Protein AF-A0A0B7KHA4-F1 (afdb_monomer_lite)

Structure (mmCIF, N/CA/C/O backbone):
data_AF-A0A0B7KHA4-F1
#
_entry.id   AF-A0A0B7KHA4-F1
#
loop_
_atom_site.group_PDB
_atom_site.id
_atom_site.type_symbol
_atom_site.label_atom_id
_atom_site.label_alt_id
_atom_site.label_comp_id
_atom_site.label_asym_id
_atom_site.label_entity_id
_atom_site.label_seq_id
_atom_site.pdbx_PDB_ins_code
_atom_site.Cartn_x
_atom_site.Cartn_y
_atom_site.Cartn_z
_atom_site.occupancy
_atom_site.B_iso_or_equiv
_atom_site.auth_seq_id
_atom_site.auth_comp_id
_atom_site.auth_asym_id
_atom_site.auth_atom_id
_atom_site.pdbx_PDB_model_num
ATOM 1 N N . MET A 1 1 ? 7.113 -4.379 -3.435 1.00 89.00 1 MET A N 1
ATOM 2 C CA . MET A 1 1 ? 5.748 -4.078 -2.956 1.00 89.00 1 MET A CA 1
ATOM 3 C C . MET A 1 1 ? 5.455 -2.608 -3.175 1.00 89.00 1 MET A C 1
ATOM 5 O O . MET A 1 1 ? 6.346 -1.789 -2.989 1.00 89.00 1 MET A O 1
ATOM 9 N N . ILE A 1 2 ? 4.215 -2.272 -3.506 1.00 91.56 2 ILE A N 1
ATOM 10 C CA . ILE A 1 2 ? 3.692 -0.908 -3.529 1.00 91.56 2 ILE A CA 1
ATOM 11 C C . ILE A 1 2 ? 2.450 -0.864 -2.641 1.00 91.56 2 ILE A C 1
ATOM 13 O O . ILE A 1 2 ? 1.553 -1.692 -2.808 1.00 91.56 2 ILE A O 1
ATOM 17 N N . ALA A 1 3 ? 2.385 0.095 -1.718 1.00 90.75 3 ALA A N 1
ATOM 18 C CA . ALA A 1 3 ? 1.142 0.442 -1.039 1.00 90.75 3 ALA A CA 1
ATOM 19 C C . ALA A 1 3 ? 0.570 1.721 -1.655 1.00 90.75 3 ALA A C 1
ATOM 21 O O . ALA A 1 3 ? 1.287 2.707 -1.849 1.00 90.75 3 ALA A O 1
ATOM 22 N N . LEU A 1 4 ? -0.720 1.687 -1.970 1.00 90.94 4 LEU A N 1
ATOM 23 C CA . LEU A 1 4 ? -1.451 2.804 -2.551 1.00 90.94 4 LEU A CA 1
ATOM 24 C C . LEU A 1 4 ? -2.196 3.591 -1.466 1.00 90.94 4 LEU A C 1
ATOM 26 O O . LEU A 1 4 ? -2.510 3.062 -0.397 1.00 90.94 4 LEU A O 1
ATOM 30 N N . ARG A 1 5 ? -2.512 4.858 -1.753 1.00 87.31 5 ARG A N 1
ATOM 31 C CA . ARG A 1 5 ? -3.255 5.748 -0.840 1.00 87.31 5 ARG A CA 1
ATOM 32 C C . ARG A 1 5 ? -4.649 5.232 -0.473 1.00 87.31 5 ARG A C 1
ATOM 34 O O . ARG A 1 5 ? -5.128 5.496 0.623 1.00 87.31 5 ARG A O 1
ATOM 41 N N . ASP A 1 6 ? -5.280 4.453 -1.348 1.00 83.62 6 ASP A N 1
ATOM 42 C CA . ASP A 1 6 ? -6.589 3.827 -1.106 1.00 83.62 6 ASP A CA 1
ATOM 43 C C . ASP A 1 6 ? -6.535 2.596 -0.169 1.00 83.62 6 ASP A C 1
ATOM 45 O O . ASP A 1 6 ? -7.577 2.016 0.184 1.00 83.62 6 ASP A O 1
ATOM 49 N N . GLY A 1 7 ? -5.323 2.218 0.255 1.00 85.94 7 GLY A N 1
ATOM 50 C CA . GLY A 1 7 ? -5.026 1.089 1.128 1.00 85.94 7 GLY A CA 1
ATOM 51 C C . GLY A 1 7 ? -4.735 -0.223 0.396 1.00 85.94 7 GLY A C 1
ATOM 52 O O . GLY A 1 7 ? -4.494 -1.232 1.064 1.00 85.94 7 GLY A O 1
ATOM 53 N N . ARG A 1 8 ? -4.750 -0.248 -0.943 1.00 89.44 8 ARG A N 1
ATOM 54 C CA . ARG A 1 8 ? -4.420 -1.450 -1.723 1.00 89.44 8 ARG A CA 1
ATOM 55 C C . ARG A 1 8 ? -2.925 -1.739 -1.676 1.00 89.44 8 ARG A C 1
ATOM 57 O O . ARG A 1 8 ? -2.091 -0.836 -1.578 1.00 89.44 8 ARG A O 1
ATOM 64 N N . LYS A 1 9 ? -2.587 -3.024 -1.771 1.00 90.19 9 LYS A N 1
ATOM 65 C CA . LYS A 1 9 ? -1.209 -3.518 -1.762 1.00 90.19 9 LYS A CA 1
ATOM 66 C C . LYS A 1 9 ? -0.958 -4.315 -3.031 1.00 90.19 9 LYS A C 1
ATOM 68 O O . LYS A 1 9 ? -1.598 -5.342 -3.249 1.00 90.19 9 LYS A O 1
ATOM 73 N N . LEU A 1 10 ? -0.027 -3.829 -3.845 1.00 92.44 10 LEU A N 1
ATOM 74 C CA . LEU A 1 10 ? 0.395 -4.461 -5.088 1.00 92.44 10 LEU A CA 1
ATOM 75 C C . LEU A 1 10 ? 1.803 -5.040 -4.928 1.00 92.44 10 LEU A C 1
ATOM 77 O O . LEU A 1 10 ? 2.719 -4.393 -4.419 1.00 92.44 10 LEU A O 1
ATOM 81 N N . ILE A 1 11 ? 1.989 -6.267 -5.382 1.00 91.69 11 ILE A N 1
ATOM 82 C CA . ILE A 1 11 ? 3.268 -6.972 -5.439 1.00 91.69 11 ILE A CA 1
ATOM 83 C C . ILE A 1 11 ? 3.533 -7.254 -6.908 1.00 91.69 11 ILE A C 1
ATOM 85 O O . ILE A 1 11 ? 2.644 -7.715 -7.596 1.00 91.69 11 ILE A O 1
ATOM 89 N N . GLY A 1 12 ? 4.709 -6.953 -7.434 1.00 91.62 12 GLY A N 1
ATOM 90 C CA . GLY A 1 12 ? 4.980 -7.176 -8.849 1.00 91.62 12 GLY A CA 1
ATOM 91 C C . GLY A 1 12 ? 6.384 -6.748 -9.217 1.00 91.62 12 GLY A C 1
ATOM 92 O O . GLY A 1 12 ? 7.106 -6.172 -8.400 1.00 91.62 12 GLY A O 1
ATOM 93 N N . VAL A 1 13 ? 6.755 -7.016 -10.463 1.00 92.56 13 VAL A N 1
ATOM 94 C CA . VAL A 1 13 ? 8.066 -6.664 -11.003 1.00 92.56 13 VAL A CA 1
ATOM 95 C C . VAL A 1 13 ? 7.991 -5.261 -11.588 1.00 92.56 13 VAL A C 1
ATOM 97 O O . VAL A 1 13 ? 7.281 -5.031 -12.569 1.00 92.56 13 VAL A O 1
ATOM 100 N N . LEU A 1 14 ? 8.731 -4.320 -11.002 1.00 92.88 14 LEU A N 1
ATOM 101 C CA . LEU A 1 14 ? 8.871 -2.974 -11.551 1.00 92.88 14 LEU A CA 1
ATOM 102 C C . LEU A 1 14 ? 9.649 -3.038 -12.870 1.00 92.88 14 LEU A C 1
ATOM 104 O O . LEU A 1 14 ? 10.784 -3.507 -12.904 1.00 92.88 14 LEU A O 1
ATOM 108 N N . ARG A 1 15 ? 9.027 -2.591 -13.965 1.00 92.81 15 ARG A N 1
ATOM 109 C CA . ARG A 1 15 ? 9.623 -2.618 -15.314 1.00 92.81 15 ARG A CA 1
ATOM 110 C C . ARG A 1 15 ? 10.161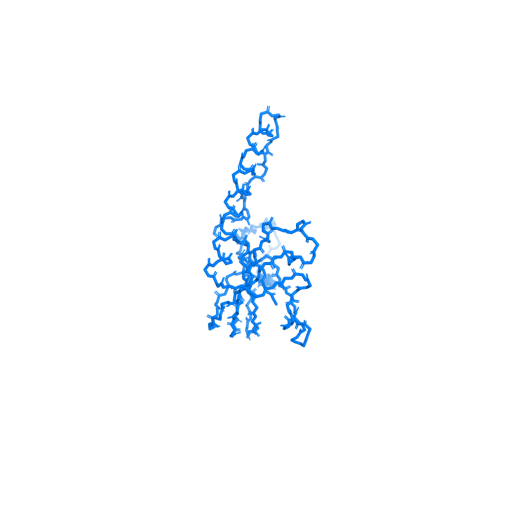 -1.265 -15.734 1.00 92.81 15 ARG A C 1
ATOM 112 O O . ARG A 1 15 ? 11.230 -1.189 -16.327 1.00 92.81 15 ARG A O 1
ATOM 119 N N . SER A 1 16 ? 9.413 -0.213 -15.442 1.00 90.00 16 SER A N 1
ATOM 120 C CA . SER A 1 16 ? 9.832 1.155 -15.695 1.00 90.00 16 SER A CA 1
ATOM 121 C C . SER A 1 16 ? 9.178 2.093 -14.697 1.00 90.00 16 SER A C 1
ATOM 123 O O . SER A 1 16 ? 8.127 1.805 -14.120 1.00 90.00 16 SER A O 1
ATOM 125 N N . TRP A 1 17 ? 9.831 3.224 -14.496 1.00 89.25 17 TRP A N 1
ATOM 126 C CA . TRP A 1 17 ? 9.301 4.352 -13.762 1.00 89.25 17 TRP A CA 1
ATOM 127 C C . TRP A 1 17 ? 9.688 5.628 -14.506 1.00 89.25 17 TRP A C 1
ATOM 129 O O . TRP A 1 17 ? 10.691 5.645 -15.220 1.00 89.25 17 TRP A O 1
ATOM 139 N N . ASP A 1 18 ? 8.877 6.670 -14.371 1.00 82.62 18 ASP A N 1
ATOM 140 C CA . ASP A 1 18 ? 9.138 7.977 -14.976 1.00 82.62 18 ASP A CA 1
ATOM 141 C C . ASP A 1 18 ? 9.323 9.041 -13.891 1.00 82.62 18 ASP A C 1
ATOM 143 O O . ASP A 1 18 ? 8.640 9.037 -12.867 1.00 82.62 18 ASP A O 1
ATOM 147 N N . GLN A 1 19 ? 10.244 9.965 -14.138 1.00 64.50 19 GLN A N 1
ATOM 148 C CA . GLN A 1 19 ? 10.609 11.083 -13.286 1.00 64.50 19 GLN A CA 1
ATOM 149 C C . GLN A 1 19 ? 9.816 12.375 -13.541 1.00 64.50 19 GLN A C 1
ATOM 151 O O . GLN A 1 19 ? 10.305 13.419 -13.108 1.00 64.50 19 GLN A O 1
ATOM 156 N N . PHE A 1 20 ? 8.676 12.365 -14.257 1.00 55.88 20 PHE A N 1
ATOM 157 C CA . PHE A 1 20 ? 7.850 13.567 -14.494 1.00 55.88 20 PHE A CA 1
ATOM 158 C C . PHE A 1 20 ? 7.876 14.527 -13.282 1.00 55.88 20 PHE A C 1
ATOM 160 O O . PHE A 1 20 ? 7.303 14.245 -12.227 1.00 55.88 20 PHE A O 1
ATOM 167 N N . GLY A 1 21 ? 8.641 15.625 -13.432 1.00 47.12 21 GLY A N 1
ATOM 168 C CA . GLY A 1 21 ? 9.030 16.521 -12.340 1.00 47.12 21 GLY A CA 1
ATOM 169 C C . GLY A 1 21 ? 10.515 16.914 -12.214 1.00 47.12 21 GLY A C 1
ATOM 170 O O . GLY A 1 21 ? 10.803 17.754 -11.359 1.00 47.12 2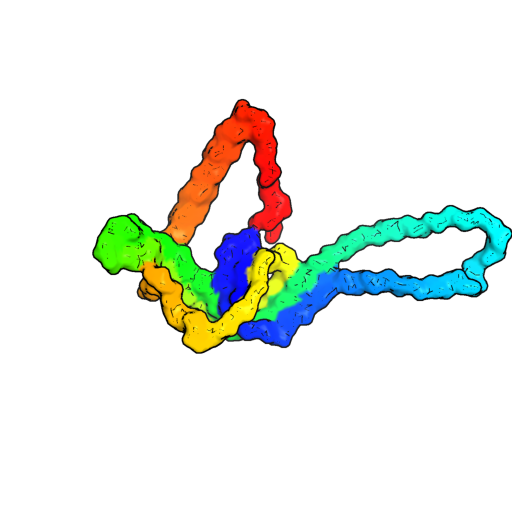1 GLY A O 1
ATOM 171 N N . VAL A 1 22 ? 11.462 16.407 -13.024 1.00 46.06 22 VAL A N 1
ATOM 172 C CA . VAL A 1 22 ? 12.808 17.028 -13.095 1.00 46.06 22 VAL A CA 1
ATOM 173 C C . VAL A 1 22 ? 12.697 18.375 -13.807 1.00 46.06 22 VAL A C 1
ATOM 175 O O . VAL A 1 22 ? 12.884 18.495 -15.015 1.00 46.06 22 VAL A O 1
ATOM 178 N N . TYR A 1 23 ? 12.356 19.408 -13.040 1.00 51.12 23 TYR A N 1
ATOM 179 C CA . TYR A 1 23 ? 12.676 20.772 -13.418 1.00 51.12 23 TYR A CA 1
ATOM 180 C C . TYR A 1 23 ? 14.154 20.973 -13.115 1.00 51.12 23 TYR A C 1
ATOM 182 O O . TYR A 1 23 ? 14.534 21.339 -12.005 1.00 51.12 23 TYR A O 1
ATOM 190 N N . GLU A 1 24 ? 14.997 20.714 -14.105 1.00 51.47 24 GLU A N 1
ATOM 191 C CA . GLU A 1 24 ? 16.252 21.438 -14.170 1.00 51.47 24 GLU A CA 1
ATOM 192 C C . GLU A 1 24 ? 15.860 22.836 -14.664 1.00 51.47 24 GLU A C 1
ATOM 194 O O . GLU A 1 24 ? 15.458 22.960 -15.828 1.00 51.47 24 GLU A O 1
ATOM 199 N N . PRO A 1 25 ? 15.884 23.900 -13.835 1.00 52.62 25 PRO A N 1
ATOM 200 C CA . PRO A 1 25 ? 15.834 25.235 -14.397 1.00 52.62 25 PRO A CA 1
ATOM 201 C C . PRO A 1 25 ? 17.000 25.301 -15.372 1.00 52.62 25 PRO A C 1
ATOM 203 O O . PRO A 1 25 ? 18.160 25.308 -14.950 1.00 52.62 25 PRO A O 1
ATOM 206 N N . ARG A 1 26 ? 16.720 25.316 -16.678 1.00 47.72 26 ARG A N 1
ATOM 207 C CA . ARG A 1 26 ? 17.749 25.624 -17.657 1.00 47.72 26 ARG A CA 1
ATOM 208 C C . ARG A 1 26 ? 18.214 27.028 -17.297 1.00 47.72 26 ARG A C 1
ATOM 210 O O . ARG A 1 26 ? 17.534 28.006 -17.592 1.00 47.72 26 ARG A O 1
ATOM 217 N N . ARG A 1 27 ? 19.361 27.129 -16.619 1.00 55.25 27 ARG A N 1
ATOM 218 C CA . ARG A 1 27 ? 20.110 28.376 -16.510 1.00 55.25 27 ARG A CA 1
ATOM 219 C C . ARG A 1 27 ? 20.594 28.692 -17.916 1.00 55.25 27 ARG A C 1
ATOM 221 O O . ARG A 1 27 ? 21.742 28.421 -18.261 1.00 55.25 27 ARG A O 1
ATOM 228 N N . GLU A 1 28 ? 19.715 29.230 -18.753 1.00 48.06 28 GLU A N 1
ATOM 229 C CA . GLU A 1 28 ? 20.177 29.986 -19.899 1.00 48.06 28 GLU A CA 1
ATOM 230 C C . GLU A 1 28 ? 20.975 31.142 -19.322 1.00 48.06 28 GLU A C 1
ATOM 232 O O . GLU A 1 28 ? 20.455 32.008 -18.617 1.00 48.06 28 GLU A O 1
ATOM 237 N N . LYS A 1 29 ? 22.290 31.099 -19.542 1.00 49.56 29 LYS A N 1
ATOM 238 C CA . LYS A 1 29 ? 23.130 32.264 -19.329 1.00 49.56 29 LYS A CA 1
ATOM 239 C C . LYS A 1 29 ? 22.591 33.336 -20.270 1.00 49.56 29 LYS A C 1
ATOM 241 O O . LYS A 1 29 ? 22.928 33.347 -21.450 1.00 49.56 29 LYS A O 1
ATOM 246 N N . LEU A 1 30 ? 21.770 34.237 -19.741 1.00 51.53 30 LEU A N 1
ATOM 247 C CA . LEU A 1 30 ? 21.427 35.510 -20.367 1.00 51.53 30 LEU A CA 1
ATOM 248 C C . LEU A 1 30 ? 22.680 36.399 -20.376 1.00 51.53 30 LEU A C 1
ATOM 250 O O . LEU A 1 30 ? 22.717 37.442 -19.735 1.00 51.53 30 LEU A O 1
ATOM 254 N N . SER A 1 31 ? 23.768 35.966 -21.018 1.00 48.31 31 SER A N 1
ATOM 255 C CA . SER A 1 31 ? 25.018 36.726 -20.991 1.00 48.31 31 SER A CA 1
ATOM 256 C C . SER A 1 31 ? 25.097 37.799 -22.069 1.00 48.31 31 SER A C 1
ATOM 258 O O . SER A 1 31 ? 26.018 38.603 -22.008 1.00 48.31 31 SER A O 1
ATOM 260 N N . ASN A 1 32 ? 24.176 37.858 -23.041 1.00 49.69 32 ASN A N 1
ATOM 261 C CA . ASN A 1 32 ? 24.418 38.681 -24.234 1.00 49.69 32 ASN A CA 1
ATOM 262 C C . ASN A 1 32 ? 23.364 39.747 -24.561 1.00 49.69 32 ASN A C 1
ATOM 264 O O . ASN A 1 32 ? 23.559 40.467 -25.533 1.00 49.69 32 ASN A O 1
ATOM 268 N N . TRP A 1 33 ? 22.302 39.924 -23.777 1.00 51.34 33 TRP A N 1
ATOM 269 C CA . TRP A 1 33 ? 21.338 41.005 -24.018 1.00 51.34 33 TRP A CA 1
ATOM 270 C C . TRP A 1 33 ? 20.847 41.577 -22.689 1.00 51.34 33 TRP A C 1
ATOM 272 O O . TRP A 1 33 ? 19.976 40.972 -22.087 1.00 51.34 33 TRP A O 1
ATOM 282 N N . ILE A 1 34 ? 21.448 42.686 -22.226 1.00 51.31 34 ILE A N 1
ATOM 283 C CA . ILE A 1 34 ? 20.823 43.856 -21.558 1.00 51.31 34 ILE A CA 1
ATOM 284 C C . ILE A 1 34 ? 21.941 44.896 -21.255 1.00 51.31 34 ILE A C 1
ATOM 286 O O . ILE A 1 34 ? 22.935 44.551 -20.608 1.00 51.31 34 ILE A O 1
ATOM 290 N N . PRO A 1 35 ? 21.820 46.174 -21.675 1.00 50.75 35 PRO A N 1
ATOM 291 C CA . PRO A 1 35 ? 22.705 47.249 -21.224 1.00 50.75 35 PRO A CA 1
ATOM 292 C C . PRO A 1 35 ? 22.409 47.615 -19.764 1.00 50.75 35 PRO A C 1
ATOM 294 O O . PRO A 1 35 ? 21.265 47.590 -19.320 1.00 50.75 35 PRO A O 1
ATOM 297 N N . ARG A 1 36 ? 23.449 47.988 -19.012 1.00 52.94 36 ARG A N 1
ATOM 298 C CA . ARG A 1 36 ? 23.374 48.321 -17.581 1.00 52.94 36 ARG A CA 1
ATOM 299 C C . ARG A 1 36 ? 22.367 49.448 -17.310 1.00 52.94 36 ARG A C 1
ATOM 301 O O . ARG A 1 36 ? 22.664 50.613 -17.550 1.00 52.94 36 ARG A O 1
ATOM 308 N N . GLY A 1 37 ? 21.214 49.096 -16.747 1.00 52.22 37 GLY A N 1
ATOM 309 C CA . GLY A 1 37 ? 20.235 50.044 -16.223 1.00 52.22 37 GLY A CA 1
ATOM 310 C C . GLY A 1 37 ? 18.980 49.335 -15.722 1.00 52.22 37 GLY A C 1
ATOM 311 O O . GLY A 1 37 ? 18.136 48.965 -16.521 1.00 52.22 37 GLY A O 1
ATOM 312 N N . HIS A 1 38 ? 18.880 49.147 -14.402 1.00 56.72 38 HIS A N 1
ATOM 313 C CA . HIS A 1 38 ? 17.668 48.752 -13.664 1.00 56.72 38 HIS A CA 1
ATOM 314 C C . HIS A 1 38 ? 16.856 47.576 -14.244 1.00 56.72 38 HIS A C 1
ATOM 316 O O . HIS A 1 38 ? 15.815 47.756 -14.869 1.00 56.72 38 HIS A O 1
ATOM 322 N N . ILE A 1 39 ? 17.284 46.351 -13.930 1.00 49.00 39 ILE A N 1
ATOM 323 C CA . ILE A 1 39 ? 16.499 45.135 -14.171 1.00 49.00 39 ILE A CA 1
ATOM 324 C C . ILE A 1 39 ? 15.729 44.810 -12.886 1.00 49.00 39 ILE A C 1
ATOM 326 O O . ILE A 1 39 ? 16.325 44.434 -11.880 1.00 49.00 39 ILE A O 1
ATOM 330 N N . ARG A 1 40 ? 14.399 44.939 -12.908 1.00 47.75 40 ARG A N 1
ATOM 331 C CA . ARG A 1 40 ? 13.542 44.128 -12.035 1.00 47.75 40 ARG A CA 1
ATOM 332 C C . ARG A 1 40 ? 13.370 42.793 -12.746 1.00 47.75 40 ARG A C 1
ATOM 334 O O . ARG A 1 40 ? 12.755 42.755 -13.807 1.00 47.75 40 ARG A O 1
ATOM 341 N N . GLU A 1 41 ? 13.957 41.730 -12.208 1.00 50.69 41 GLU A N 1
ATOM 342 C CA . GLU A 1 41 ? 13.734 40.375 -12.709 1.00 50.69 41 GLU A CA 1
ATOM 343 C C . GLU A 1 41 ? 12.243 40.042 -12.573 1.00 50.69 41 GLU A C 1
ATOM 345 O O . GLU A 1 41 ? 11.748 39.766 -11.481 1.00 50.69 41 GLU A O 1
ATOM 350 N N . VAL A 1 42 ? 11.495 40.099 -13.674 1.00 52.62 42 VAL A N 1
ATOM 351 C CA . VAL A 1 42 ? 10.141 39.545 -13.721 1.00 52.62 42 VAL A CA 1
ATOM 352 C C . VAL A 1 42 ? 10.290 38.056 -14.013 1.00 52.62 42 VAL A C 1
ATOM 354 O O . VAL A 1 42 ? 10.151 37.608 -15.146 1.00 52.62 42 VAL A O 1
ATOM 357 N N . PHE A 1 43 ? 10.619 37.281 -12.980 1.00 53.41 43 PHE A N 1
ATOM 358 C CA . PHE A 1 43 ? 10.361 35.847 -13.005 1.00 53.41 43 PHE A CA 1
ATOM 359 C C . PHE A 1 43 ? 8.847 35.668 -12.906 1.00 53.41 43 PHE A C 1
ATOM 361 O O . PHE A 1 43 ? 8.265 35.869 -11.843 1.00 53.41 43 PHE A O 1
ATOM 368 N N . SER A 1 44 ? 8.182 35.307 -14.003 1.00 49.72 44 SER A N 1
ATOM 369 C CA . SER A 1 44 ? 6.850 34.714 -13.893 1.00 49.72 44 SER A CA 1
ATOM 370 C C . SER A 1 44 ? 7.008 33.371 -13.168 1.00 49.72 44 SER A C 1
ATOM 372 O O . SER A 1 44 ? 7.711 32.505 -13.696 1.00 49.72 44 SER A O 1
ATOM 374 N N . PRO A 1 45 ? 6.417 33.160 -11.975 1.00 52.62 45 PRO A N 1
ATOM 375 C CA . PRO A 1 45 ? 6.444 31.846 -11.355 1.00 52.62 45 PRO A CA 1
ATOM 376 C C . PRO A 1 45 ? 5.579 30.920 -12.211 1.00 52.62 45 PRO A C 1
ATOM 378 O O . PRO A 1 45 ? 4.353 31.008 -12.207 1.00 52.62 45 PRO A O 1
ATOM 381 N N . MET A 1 46 ? 6.221 30.061 -13.002 1.00 53.41 46 MET A N 1
ATOM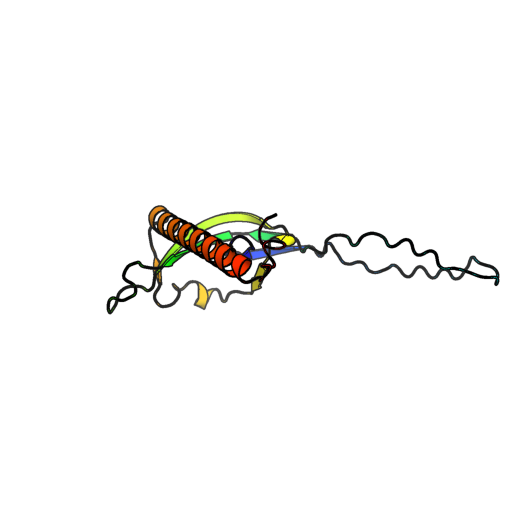 382 C CA . MET A 1 46 ? 5.527 28.962 -13.663 1.00 53.41 46 MET A CA 1
ATOM 383 C C . MET A 1 46 ? 4.930 28.072 -12.560 1.00 53.41 46 MET A C 1
ATOM 385 O O . MET A 1 46 ? 5.651 27.755 -11.606 1.00 53.41 46 MET A O 1
ATOM 389 N N . PRO A 1 47 ? 3.637 27.700 -12.626 1.00 59.22 47 PRO A N 1
ATOM 390 C CA . PRO A 1 47 ? 3.044 26.846 -11.606 1.00 59.22 47 PRO A CA 1
ATOM 391 C C . PRO A 1 47 ? 3.831 25.529 -11.536 1.00 59.22 47 PRO A C 1
ATOM 393 O O . PRO A 1 47 ? 4.202 24.995 -12.587 1.00 59.22 47 PRO A O 1
ATOM 396 N N . PRO A 1 48 ? 4.121 25.006 -10.331 1.00 58.41 48 PRO A N 1
ATOM 397 C CA . PRO A 1 48 ? 4.836 23.748 -10.202 1.00 58.41 48 PRO A CA 1
ATOM 398 C C . PRO A 1 48 ? 4.026 22.655 -10.898 1.00 58.41 48 PRO A C 1
ATOM 400 O O . PRO A 1 48 ? 2.878 22.395 -10.536 1.00 58.41 48 PRO A O 1
ATOM 403 N N . LEU A 1 49 ? 4.615 22.022 -11.911 1.00 56.25 49 LEU A N 1
ATOM 404 C CA . LEU A 1 49 ? 4.038 20.810 -12.477 1.00 56.25 49 LEU A CA 1
ATOM 405 C C . LEU A 1 49 ? 4.042 19.716 -11.393 1.00 56.25 49 LEU A C 1
ATOM 407 O O . LEU A 1 49 ? 4.990 19.653 -10.599 1.00 56.25 49 LEU A O 1
ATOM 411 N N . PRO A 1 50 ? 3.000 18.868 -11.326 1.00 56.28 50 PRO A N 1
ATOM 412 C CA . PRO A 1 50 ? 2.921 17.810 -10.329 1.00 56.28 50 PRO A CA 1
ATOM 413 C C . PRO A 1 50 ? 4.128 16.875 -10.460 1.00 56.28 50 PRO A C 1
ATOM 415 O O . PRO A 1 50 ? 4.378 16.291 -11.512 1.00 56.28 50 PRO A O 1
ATOM 418 N N . ARG A 1 51 ? 4.893 16.760 -9.370 1.00 57.91 51 ARG A N 1
ATOM 419 C CA . ARG A 1 51 ? 6.026 15.838 -9.229 1.00 57.91 51 ARG A CA 1
ATOM 420 C C . ARG A 1 51 ? 5.490 14.468 -8.845 1.00 57.91 51 ARG A C 1
ATOM 422 O O . ARG A 1 51 ? 5.503 14.113 -7.670 1.00 57.91 51 ARG A O 1
ATOM 429 N N . THR A 1 52 ? 4.942 13.733 -9.803 1.00 64.56 52 THR A N 1
ATOM 430 C CA . THR A 1 52 ? 4.350 12.421 -9.523 1.00 64.56 52 THR A CA 1
ATOM 431 C C . THR A 1 52 ? 5.005 11.362 -10.396 1.00 64.56 52 THR A C 1
ATOM 433 O O . THR A 1 52 ? 4.801 11.330 -11.607 1.00 64.56 52 THR A O 1
ATOM 436 N N . THR A 1 53 ? 5.784 10.488 -9.764 1.00 76.50 53 THR A N 1
ATOM 437 C CA . THR A 1 53 ? 6.486 9.367 -10.398 1.00 76.50 53 THR A CA 1
ATOM 438 C C . THR A 1 53 ? 5.516 8.291 -10.875 1.00 76.50 53 THR A C 1
ATOM 440 O O . THR A 1 53 ? 4.929 7.592 -10.058 1.00 76.50 53 THR A O 1
ATOM 443 N N . ASN A 1 54 ? 5.360 8.099 -12.182 1.00 88.00 54 ASN A N 1
ATOM 444 C CA . ASN A 1 54 ? 4.522 7.012 -12.702 1.00 88.00 54 ASN A CA 1
ATOM 445 C C . ASN A 1 54 ? 5.297 5.691 -12.726 1.00 88.00 54 ASN A C 1
ATOM 447 O O . ASN A 1 54 ? 6.500 5.693 -12.981 1.00 88.00 54 ASN A O 1
ATOM 451 N N . LEU A 1 55 ? 4.614 4.569 -12.483 1.00 91.50 55 LEU A N 1
ATOM 452 C CA . LEU A 1 55 ? 5.222 3.241 -12.362 1.00 91.50 55 LEU A CA 1
ATOM 453 C C . LEU A 1 55 ? 4.538 2.235 -13.289 1.00 91.50 55 LEU A C 1
ATOM 455 O O . LEU A 1 55 ? 3.312 2.190 -13.366 1.00 91.50 55 LEU A O 1
ATOM 459 N N . VAL A 1 56 ? 5.327 1.381 -13.937 1.00 93.12 56 VAL A N 1
ATOM 460 C CA . VAL A 1 56 ? 4.840 0.219 -14.688 1.00 93.12 56 VAL A CA 1
ATOM 461 C C . VAL A 1 56 ? 5.243 -1.052 -13.954 1.00 93.12 56 VAL A C 1
ATOM 463 O O . VAL A 1 56 ? 6.430 -1.360 -13.822 1.00 93.12 56 VAL A O 1
ATOM 466 N N . LEU A 1 57 ? 4.244 -1.808 -13.506 1.00 93.94 57 LEU A N 1
ATOM 467 C CA . LEU A 1 57 ? 4.407 -3.118 -12.886 1.00 93.94 57 LEU A CA 1
ATOM 468 C C . LEU A 1 57 ? 3.978 -4.228 -13.846 1.00 93.94 57 LEU A C 1
ATOM 470 O O . LEU A 1 57 ? 2.980 -4.103 -14.554 1.00 93.94 57 LEU A O 1
ATOM 474 N N . GLN A 1 58 ? 4.706 -5.339 -13.831 1.00 94.56 58 GLN A N 1
ATOM 475 C CA . GLN A 1 58 ? 4.354 -6.574 -14.528 1.00 94.56 58 GLN A CA 1
ATOM 476 C C . GLN A 1 58 ? 4.171 -7.718 -13.528 1.00 94.56 58 GLN A C 1
ATOM 478 O O . GLN A 1 58 ? 4.783 -7.710 -12.459 1.00 94.56 58 GLN A O 1
ATOM 483 N N . SER A 1 59 ? 3.355 -8.711 -13.902 1.00 92.50 59 SER A N 1
ATOM 484 C CA . SER A 1 59 ? 3.046 -9.885 -13.074 1.00 92.50 59 SER A CA 1
ATOM 485 C C . SER A 1 59 ? 2.556 -9.456 -11.695 1.00 92.50 59 SER A C 1
ATOM 487 O O . SER A 1 59 ? 3.066 -9.891 -10.666 1.00 92.50 59 SER A O 1
ATOM 489 N N . THR A 1 60 ? 1.629 -8.500 -11.695 1.00 93.12 60 THR A N 1
ATOM 490 C CA . THR A 1 60 ? 1.206 -7.837 -10.466 1.00 93.12 60 THR A CA 1
ATOM 491 C C . THR A 1 60 ? 0.219 -8.722 -9.719 1.00 93.12 60 THR A C 1
ATOM 493 O O . THR A 1 60 ? -0.687 -9.285 -10.312 1.00 93.12 60 THR A O 1
ATOM 496 N N . ILE A 1 61 ? 0.339 -8.817 -8.409 1.00 91.88 61 ILE A N 1
ATOM 497 C CA . ILE A 1 61 ? -0.569 -9.512 -7.512 1.00 91.88 61 ILE A CA 1
ATOM 498 C C . ILE A 1 61 ? -1.115 -8.474 -6.544 1.00 91.88 61 ILE A C 1
ATOM 500 O O . ILE A 1 61 ? -0.362 -7.711 -5.939 1.00 91.88 61 ILE A O 1
ATOM 504 N N . GLU A 1 62 ? -2.432 -8.433 -6.400 1.00 92.31 62 GLU A N 1
ATOM 505 C CA . GLU A 1 62 ? -3.082 -7.668 -5.346 1.00 92.31 62 GLU A CA 1
ATOM 506 C C . GLU A 1 62 ? -3.363 -8.594 -4.168 1.00 92.31 62 GLU A C 1
ATOM 508 O O . GLU A 1 62 ? -4.061 -9.598 -4.321 1.00 92.31 62 GLU A O 1
ATOM 513 N N . ARG A 1 63 ? -2.818 -8.253 -2.999 1.00 90.06 63 ARG A N 1
ATOM 514 C CA . ARG A 1 63 ? -2.969 -9.047 -1.777 1.00 90.06 63 ARG A CA 1
ATOM 515 C C . ARG A 1 63 ? -3.955 -8.378 -0.826 1.00 90.06 63 ARG A C 1
ATOM 517 O O . ARG A 1 63 ? -3.713 -7.272 -0.334 1.00 90.06 63 ARG A O 1
ATOM 524 N N . PHE A 1 64 ? -5.049 -9.072 -0.533 1.00 90.75 64 PHE A N 1
ATOM 525 C CA . PHE A 1 64 ? -6.057 -8.675 0.444 1.00 90.75 64 PHE A CA 1
ATOM 526 C C . PHE A 1 64 ? -5.720 -9.255 1.812 1.00 90.75 64 PHE A C 1
ATOM 528 O O . PHE A 1 64 ? -5.290 -10.400 1.918 1.00 90.75 64 PHE A O 1
ATOM 535 N N . PHE A 1 65 ? -5.959 -8.471 2.859 1.00 89.50 65 PHE A N 1
ATOM 536 C CA . PHE A 1 65 ? -5.794 -8.894 4.245 1.00 89.50 65 PHE A CA 1
ATOM 537 C C . PHE A 1 65 ? -7.085 -8.645 5.006 1.00 89.50 65 PHE A C 1
ATOM 539 O O . PHE A 1 65 ? -7.623 -7.537 4.974 1.00 89.50 65 PHE A O 1
ATOM 546 N N . ALA A 1 66 ? -7.535 -9.649 5.744 1.00 90.31 66 ALA A N 1
ATOM 547 C CA . ALA A 1 66 ? -8.673 -9.544 6.634 1.00 90.31 66 ALA A CA 1
ATOM 548 C C . ALA A 1 66 ? -8.303 -10.043 8.032 1.00 90.31 66 ALA A C 1
ATOM 550 O O . ALA A 1 66 ? -7.532 -10.985 8.194 1.00 90.31 66 ALA A O 1
ATOM 551 N N . SER A 1 67 ? -8.832 -9.380 9.057 1.00 87.19 67 SER A N 1
ATOM 552 C CA . SER A 1 67 ? -8.611 -9.774 10.451 1.00 87.19 67 SER A CA 1
ATOM 553 C C . SER A 1 67 ? -9.530 -10.932 10.791 1.00 87.19 67 SER A C 1
ATOM 555 O O . SER A 1 67 ? -10.716 -10.838 10.498 1.00 87.19 67 SER A O 1
ATOM 557 N N . SER A 1 68 ? -9.021 -11.973 11.444 1.00 84.06 68 SER A N 1
ATOM 558 C CA . SER A 1 68 ? -9.871 -13.070 11.906 1.00 84.06 68 SER A CA 1
ATOM 559 C C . SER A 1 68 ? -10.810 -12.556 13.008 1.00 84.06 68 SER A C 1
ATOM 561 O O . SER A 1 68 ? -10.339 -11.819 13.885 1.00 84.06 68 SER A O 1
ATOM 563 N N . PRO A 1 69 ? -12.111 -12.906 12.988 1.00 78.12 69 PRO A N 1
ATOM 564 C CA . PRO A 1 69 ? -13.035 -12.560 14.069 1.00 78.12 69 PRO A CA 1
ATOM 565 C C . PRO A 1 69 ? -12.643 -13.236 15.394 1.00 78.12 69 PRO A C 1
ATOM 567 O O . PRO A 1 69 ? -12.831 -12.647 16.454 1.00 78.12 69 PRO A O 1
ATOM 570 N N . ASP A 1 70 ? -11.990 -14.401 15.324 1.00 74.06 70 ASP A N 1
ATOM 571 C CA . ASP A 1 70 ? -11.624 -15.233 16.476 1.00 74.06 70 ASP A CA 1
ATOM 572 C C . ASP A 1 70 ? -10.144 -15.099 16.870 1.00 74.06 70 ASP A C 1
ATOM 574 O O . ASP A 1 70 ? -9.560 -16.001 17.467 1.00 74.06 70 ASP A O 1
ATOM 578 N N . SER A 1 71 ? -9.509 -13.961 16.562 1.00 66.00 71 SER A N 1
ATOM 579 C CA . SER A 1 71 ? -8.076 -13.721 16.842 1.00 66.00 71 SER A CA 1
ATOM 580 C C . SER A 1 71 ? -7.667 -13.829 18.327 1.00 66.00 71 SER A C 1
ATOM 582 O O . SER A 1 71 ? -6.481 -13.765 18.646 1.00 66.00 71 SER A O 1
ATOM 584 N N . SER A 1 72 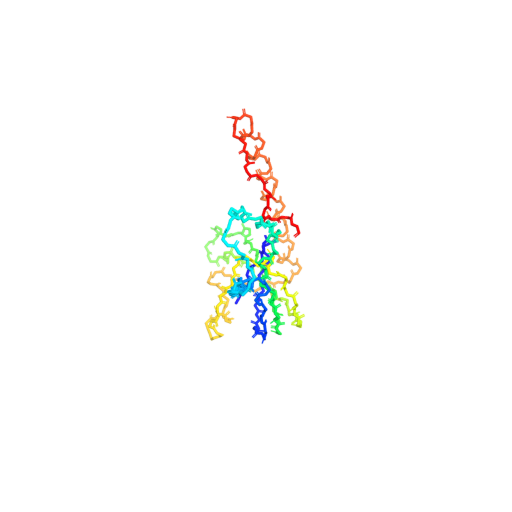? -8.637 -13.958 19.237 1.00 67.06 72 SER A N 1
ATOM 585 C CA . SER A 1 72 ? -8.458 -14.156 20.678 1.00 67.06 72 SER A CA 1
ATOM 586 C C . SER A 1 72 ? -8.390 -15.630 21.101 1.00 67.06 72 SER A C 1
ATOM 588 O O . SER A 1 72 ? -8.063 -15.902 22.257 1.00 67.06 72 SER A O 1
ATOM 590 N N . ALA A 1 73 ? -8.690 -16.580 20.209 1.00 71.44 73 ALA A N 1
ATOM 591 C CA . ALA A 1 73 ? -8.631 -18.006 20.510 1.00 71.44 73 ALA A CA 1
ATOM 592 C C . ALA A 1 73 ? -7.185 -18.549 20.410 1.00 71.44 73 ALA A C 1
ATOM 594 O O . ALA A 1 73 ? -6.464 -18.212 19.466 1.00 71.44 73 ALA A O 1
ATOM 595 N N . PRO A 1 74 ? -6.733 -19.411 21.345 1.00 73.50 74 PRO A N 1
ATOM 596 C CA . PRO A 1 74 ? -5.409 -20.023 21.271 1.00 73.50 74 PRO A CA 1
ATOM 597 C C . PRO A 1 74 ? -5.275 -20.875 20.001 1.00 73.50 74 PRO A C 1
ATOM 599 O O . PRO A 1 74 ? -6.036 -21.819 19.807 1.00 73.50 74 PRO A O 1
ATOM 602 N N . GLY A 1 75 ? -4.304 -20.550 19.145 1.00 74.12 75 GLY A N 1
ATOM 603 C CA . GLY A 1 75 ? -4.030 -21.291 17.907 1.00 74.12 75 GLY A CA 1
ATOM 604 C C . GLY A 1 75 ? -4.856 -20.868 16.687 1.00 74.12 75 GLY A C 1
ATOM 605 O O . GLY A 1 75 ? -4.619 -21.399 15.606 1.00 74.12 75 GLY A O 1
ATOM 606 N N . ALA A 1 76 ? -5.777 -19.908 16.819 1.00 74.44 76 ALA A N 1
ATOM 607 C CA . ALA A 1 76 ? -6.469 -19.342 15.665 1.00 74.44 76 ALA A CA 1
ATOM 608 C C . ALA A 1 76 ? -5.542 -18.399 14.874 1.00 74.44 76 ALA A C 1
ATOM 610 O O . ALA A 1 76 ? -4.734 -17.678 15.477 1.00 74.44 76 ALA A O 1
ATOM 611 N N . PRO A 1 77 ? -5.656 -18.351 13.533 1.00 80.62 77 PRO A N 1
ATOM 612 C CA . PRO A 1 77 ? -4.915 -17.383 12.745 1.00 80.62 77 PRO A CA 1
ATOM 613 C C . PRO A 1 77 ? -5.341 -15.965 13.143 1.00 80.62 77 PRO A C 1
ATOM 615 O O . PRO A 1 77 ? -6.518 -15.665 13.354 1.00 80.62 77 PRO A O 1
ATOM 618 N N . ARG A 1 78 ? -4.369 -15.055 13.205 1.00 84.81 78 ARG A N 1
ATOM 619 C CA . ARG A 1 78 ? -4.582 -13.614 13.382 1.00 84.81 78 ARG A CA 1
ATOM 620 C C . ARG A 1 78 ? -5.476 -13.050 12.275 1.00 84.81 78 ARG A C 1
ATOM 622 O O . ARG A 1 78 ? -6.238 -12.109 12.509 1.00 84.81 78 ARG A O 1
ATOM 629 N N . GLY A 1 79 ? -5.389 -13.604 11.071 1.00 89.00 79 GLY A N 1
ATOM 630 C CA . GLY A 1 79 ? -6.182 -13.166 9.936 1.00 89.00 79 GLY A CA 1
ATOM 631 C C . GLY A 1 79 ? -6.074 -14.070 8.728 1.00 89.00 79 GLY A C 1
ATOM 632 O O . GLY A 1 79 ? -5.345 -15.056 8.726 1.00 89.00 79 GLY A O 1
ATOM 633 N N . TYR A 1 80 ? -6.795 -13.686 7.686 1.00 90.56 80 TYR A N 1
ATOM 634 C CA . TYR A 1 80 ? -6.775 -14.360 6.402 1.00 90.56 80 TYR A CA 1
ATOM 635 C C . TYR A 1 80 ? -6.170 -13.446 5.343 1.00 90.56 80 TYR A C 1
ATOM 637 O O . TYR A 1 80 ? -6.340 -12.222 5.400 1.00 90.56 80 TYR A O 1
ATOM 645 N N . TYR A 1 81 ? -5.479 -14.029 4.372 1.00 90.69 81 TYR A N 1
ATOM 646 C CA . TYR A 1 81 ? -5.018 -13.317 3.186 1.00 90.69 81 TYR A CA 1
ATOM 647 C C . TYR A 1 81 ? -5.488 -14.012 1.910 1.00 90.69 81 TYR A C 1
ATOM 649 O O . TYR A 1 81 ? -5.688 -15.226 1.884 1.00 90.69 81 TYR A O 1
ATOM 657 N N . ALA A 1 82 ? -5.685 -13.229 0.854 1.00 92.00 82 ALA A N 1
ATOM 658 C CA . ALA A 1 82 ? -6.036 -13.736 -0.466 1.00 92.00 82 ALA A CA 1
ATOM 659 C C . ALA A 1 82 ? -5.300 -12.943 -1.545 1.00 92.00 82 ALA A C 1
ATOM 661 O O . ALA A 1 82 ? -5.236 -11.715 -1.482 1.00 92.00 82 ALA A O 1
ATOM 662 N N . ASP A 1 83 ? -4.788 -13.655 -2.544 1.00 91.69 83 ASP A N 1
ATOM 663 C CA . ASP A 1 83 ? -4.005 -13.091 -3.640 1.00 91.69 83 ASP A CA 1
ATOM 664 C C . ASP A 1 83 ? -4.812 -13.117 -4.939 1.00 91.69 83 ASP A C 1
ATOM 666 O O . ASP A 1 83 ? -5.376 -14.146 -5.314 1.00 91.69 83 ASP A O 1
ATOM 670 N N . VAL A 1 84 ? -4.844 -11.984 -5.641 1.00 92.88 84 VAL A N 1
ATOM 671 C CA . VAL A 1 84 ? -5.433 -11.854 -6.978 1.00 92.88 84 VAL A CA 1
ATOM 672 C C . VAL A 1 84 ? -4.338 -11.526 -7.967 1.00 92.88 84 VAL A C 1
ATOM 674 O O . VAL A 1 84 ? -3.756 -10.438 -7.932 1.00 92.88 84 VAL A O 1
ATOM 677 N N . THR A 1 85 ? -4.083 -12.453 -8.881 1.00 92.75 85 THR A N 1
ATOM 678 C CA . THR A 1 85 ? -3.165 -12.217 -9.985 1.00 92.75 85 THR A CA 1
ATOM 679 C C . THR A 1 85 ? -3.774 -11.231 -10.970 1.00 92.75 85 THR A C 1
ATOM 681 O O . THR A 1 85 ? -4.937 -11.299 -11.362 1.00 92.75 85 THR A O 1
ATOM 684 N N . HIS A 1 86 ? -2.941 -10.300 -11.380 1.00 89.44 86 HIS A N 1
ATOM 685 C CA . HIS A 1 86 ? -3.197 -9.326 -12.411 1.00 89.44 86 HIS A CA 1
ATOM 686 C C . HIS A 1 86 ? -2.022 -9.341 -13.395 1.00 89.44 86 HIS A C 1
ATOM 688 O O . HIS A 1 86 ? -0.951 -9.892 -13.140 1.00 89.44 86 HIS A O 1
ATOM 694 N N . GLY A 1 87 ? -2.220 -8.729 -14.557 1.00 92.12 87 GLY A N 1
ATOM 695 C CA . GLY A 1 87 ? -1.174 -8.617 -15.565 1.00 92.12 87 GLY A CA 1
ATOM 696 C C . GLY A 1 87 ? -0.280 -7.403 -15.326 1.00 92.12 87 GLY A C 1
ATOM 697 O O . GLY A 1 87 ? 0.502 -7.327 -14.373 1.00 92.12 87 GLY A O 1
ATOM 698 N N . ILE A 1 88 ? -0.396 -6.457 -16.250 1.00 93.75 88 ILE A N 1
ATOM 699 C CA . ILE A 1 88 ? 0.388 -5.228 -16.286 1.00 93.75 88 ILE A CA 1
ATOM 700 C C . ILE A 1 88 ? -0.431 -4.107 -15.647 1.00 93.75 88 ILE A C 1
ATOM 702 O O . ILE A 1 88 ? -1.596 -3.922 -15.992 1.00 93.75 88 ILE A O 1
ATOM 706 N N . PHE A 1 89 ? 0.189 -3.347 -14.748 1.00 92.69 89 PHE A N 1
ATOM 707 C CA . PHE A 1 89 ? -0.391 -2.144 -14.159 1.00 92.69 89 PHE A CA 1
ATOM 708 C C . PHE A 1 89 ? 0.434 -0.917 -14.521 1.00 92.69 89 PHE A C 1
ATOM 710 O O . PHE A 1 89 ? 1.653 -0.913 -14.366 1.00 92.69 89 PHE A O 1
ATOM 717 N N . LEU A 1 90 ? -0.258 0.146 -14.925 1.00 91.81 90 LEU A N 1
ATOM 718 C CA . LEU A 1 90 ? 0.277 1.501 -14.937 1.00 91.81 90 LEU A CA 1
ATOM 719 C C . LEU A 1 90 ? -0.277 2.231 -13.710 1.00 91.81 90 LEU A C 1
ATOM 721 O O . LEU A 1 90 ? -1.479 2.477 -13.622 1.00 91.81 90 LEU A O 1
ATOM 725 N N . VAL A 1 91 ? 0.591 2.544 -12.754 1.00 90.50 91 VAL A N 1
ATOM 726 C CA . VAL A 1 91 ? 0.235 3.235 -11.512 1.00 90.50 91 VAL A CA 1
ATOM 727 C C . VAL A 1 91 ? 0.657 4.694 -11.621 1.00 90.50 91 VAL A C 1
ATOM 729 O O . VAL A 1 91 ? 1.815 4.998 -11.914 1.00 90.50 91 VAL A O 1
ATOM 732 N N . ARG A 1 92 ? -0.286 5.603 -11.370 1.00 88.94 92 ARG A N 1
ATOM 733 C CA . ARG A 1 92 ? -0.014 7.040 -11.333 1.00 88.94 92 ARG A CA 1
ATOM 734 C C . ARG A 1 92 ? 0.675 7.423 -10.026 1.00 88.94 92 ARG A C 1
ATOM 736 O O . ARG A 1 92 ? 0.260 6.969 -8.961 1.00 88.94 92 ARG A O 1
ATOM 743 N N . GLY A 1 93 ? 1.695 8.275 -10.102 1.00 85.44 93 GLY A N 1
ATOM 744 C CA . GLY A 1 93 ? 2.561 8.564 -8.955 1.00 85.44 93 GLY A CA 1
ATOM 745 C C . GLY A 1 93 ? 1.889 9.202 -7.753 1.00 85.44 93 GLY A C 1
ATOM 746 O O . GLY A 1 93 ? 2.285 8.932 -6.626 1.00 85.44 93 GLY A O 1
ATOM 747 N N . GLU A 1 94 ? 0.842 9.996 -7.970 1.00 85.06 94 GLU A N 1
ATOM 748 C CA . GLU A 1 94 ? 0.075 10.607 -6.879 1.00 85.06 94 GLU A CA 1
ATOM 749 C C . GLU A 1 94 ? -0.587 9.567 -5.969 1.00 85.06 94 GLU A C 1
ATOM 751 O O . GLU A 1 94 ? -0.740 9.823 -4.781 1.00 85.06 94 GLU A O 1
ATOM 756 N N . ASN A 1 95 ? -0.889 8.372 -6.486 1.00 87.50 95 ASN A N 1
ATOM 757 C CA . ASN A 1 95 ? -1.570 7.312 -5.741 1.00 87.50 95 ASN A CA 1
ATOM 758 C C . ASN A 1 95 ? -0.613 6.402 -4.969 1.00 87.50 95 ASN A C 1
ATOM 760 O O . ASN A 1 95 ? -1.067 5.565 -4.187 1.00 87.50 95 ASN A O 1
ATOM 764 N N . VAL A 1 96 ? 0.697 6.543 -5.181 1.00 88.31 96 VAL A N 1
ATOM 765 C CA . VAL A 1 96 ? 1.717 5.749 -4.496 1.00 88.31 96 VAL A CA 1
ATOM 766 C C . VAL A 1 96 ? 1.965 6.353 -3.118 1.00 88.31 96 VAL A C 1
ATOM 768 O O . VAL A 1 96 ? 2.376 7.504 -3.004 1.00 88.31 96 VAL A O 1
ATOM 771 N N . LEU A 1 97 ? 1.722 5.569 -2.066 1.00 87.31 97 LEU A N 1
ATOM 772 C CA . LEU A 1 97 ? 2.031 5.970 -0.693 1.00 87.31 97 LEU A CA 1
ATOM 773 C C . LEU A 1 97 ? 3.473 5.603 -0.333 1.00 87.31 97 LEU A C 1
ATOM 775 O O . LEU A 1 97 ? 4.229 6.430 0.165 1.00 87.31 97 LEU A O 1
ATOM 779 N N . LEU A 1 98 ? 3.847 4.348 -0.583 1.00 88.44 98 LEU A N 1
ATOM 780 C CA . LEU A 1 98 ? 5.197 3.838 -0.365 1.00 88.44 98 LEU A CA 1
ATOM 781 C C . LEU A 1 98 ? 5.488 2.685 -1.322 1.00 88.44 98 LEU A C 1
ATOM 783 O O . LEU A 1 98 ? 4.585 1.954 -1.737 1.00 88.44 98 LEU A O 1
ATOM 787 N N . LEU A 1 99 ? 6.766 2.501 -1.629 1.00 89.69 99 LEU A N 1
ATOM 788 C CA . LEU A 1 99 ? 7.273 1.372 -2.397 1.00 89.69 99 LEU A CA 1
ATOM 789 C C . LEU A 1 99 ? 8.528 0.818 -1.721 1.00 89.69 99 LEU A C 1
ATOM 791 O O . LEU A 1 99 ? 9.284 1.565 -1.106 1.00 89.69 99 LEU A O 1
ATOM 795 N N . GLY A 1 100 ? 8.736 -0.487 -1.834 1.00 89.81 100 GLY A N 1
ATOM 796 C CA . GLY A 1 100 ? 9.910 -1.171 -1.299 1.00 89.81 100 GLY A CA 1
ATOM 797 C C . GLY A 1 100 ? 10.213 -2.434 -2.090 1.00 89.81 100 GLY A C 1
ATOM 798 O O . GLY A 1 100 ? 9.308 -3.024 -2.690 1.00 89.81 100 GLY A O 1
ATOM 799 N N . GLU A 1 101 ? 11.477 -2.838 -2.117 1.00 89.75 101 GLU A N 1
ATOM 800 C CA . GLU A 1 101 ? 11.864 -4.146 -2.644 1.00 89.75 101 GLU A CA 1
ATOM 801 C C . GLU A 1 101 ? 11.333 -5.278 -1.751 1.00 89.75 101 GLU A C 1
ATOM 803 O O . GLU A 1 101 ? 10.956 -5.057 -0.601 1.00 89.75 101 GLU A O 1
ATOM 808 N N . ILE A 1 102 ? 11.206 -6.462 -2.336 1.00 85.69 102 ILE A N 1
ATOM 809 C CA . ILE A 1 102 ? 10.698 -7.683 -1.704 1.00 85.69 102 ILE A CA 1
ATOM 810 C C . ILE A 1 102 ? 11.777 -8.739 -1.913 1.00 85.69 102 ILE A C 1
ATOM 812 O O . ILE A 1 102 ? 12.328 -8.831 -3.013 1.00 85.69 102 ILE A O 1
ATOM 816 N N . ASP A 1 103 ? 12.049 -9.527 -0.881 1.00 84.38 103 ASP A N 1
ATOM 817 C CA . ASP A 1 103 ? 12.893 -10.713 -0.981 1.00 84.38 103 ASP A CA 1
ATOM 818 C C . ASP A 1 103 ? 12.001 -11.878 -1.427 1.00 84.38 103 ASP A C 1
ATOM 820 O O . ASP A 1 103 ? 11.162 -12.349 -0.661 1.00 84.38 103 ASP A O 1
ATOM 824 N N . LEU A 1 104 ? 12.138 -12.302 -2.687 1.00 73.94 104 LEU A N 1
ATOM 825 C CA . LEU A 1 104 ? 11.251 -13.300 -3.298 1.00 73.94 104 LEU A CA 1
ATOM 826 C C . LEU A 1 104 ? 11.253 -14.635 -2.540 1.00 73.94 104 LEU A C 1
ATOM 828 O O . LEU A 1 104 ? 10.227 -15.299 -2.502 1.00 73.94 104 LEU A O 1
ATOM 832 N N . ASP A 1 105 ? 12.358 -14.995 -1.886 1.00 77.25 105 ASP A N 1
ATOM 833 C CA . ASP A 1 105 ? 12.454 -16.266 -1.165 1.00 77.25 105 ASP A CA 1
ATOM 834 C C . ASP A 1 105 ? 11.775 -16.202 0.213 1.00 77.25 105 ASP A C 1
ATOM 836 O O . ASP A 1 105 ? 11.273 -17.209 0.711 1.00 77.25 105 ASP A O 1
ATOM 840 N N . LYS A 1 106 ? 11.752 -15.024 0.850 1.00 76.12 106 LYS A N 1
ATOM 841 C CA . LYS A 1 106 ? 11.164 -14.840 2.189 1.00 76.12 106 LYS A CA 1
ATOM 842 C C . LYS A 1 106 ? 9.707 -14.390 2.157 1.00 76.12 106 LYS A C 1
ATOM 844 O O . LYS A 1 106 ? 8.941 -14.748 3.045 1.00 76.12 106 LYS A O 1
ATOM 849 N N . ASP A 1 107 ? 9.327 -13.594 1.164 1.00 72.19 107 ASP A N 1
ATOM 850 C CA . ASP A 1 107 ? 8.014 -12.939 1.102 1.00 72.19 107 ASP A CA 1
ATOM 851 C C . ASP A 1 107 ? 6.943 -13.764 0.355 1.00 72.19 107 ASP A C 1
ATOM 853 O O . ASP A 1 107 ? 5.762 -13.382 0.329 1.00 72.19 107 ASP A O 1
ATOM 857 N N . ASP A 1 108 ? 7.340 -14.903 -0.223 1.00 68.50 108 ASP A N 1
ATOM 858 C CA . ASP A 1 108 ? 6.430 -15.935 -0.736 1.00 68.50 108 ASP A CA 1
ATOM 859 C C . ASP A 1 108 ? 5.728 -16.702 0.402 1.00 68.50 108 ASP A C 1
ATOM 861 O O . ASP A 1 108 ? 4.633 -17.242 0.208 1.00 68.50 108 ASP A O 1
ATOM 865 N N . GLU A 1 109 ? 6.310 -16.716 1.607 1.00 71.69 109 GLU A N 1
ATOM 866 C CA . GLU A 1 109 ? 5.686 -17.319 2.782 1.00 71.69 109 GLU A CA 1
ATOM 867 C C . GLU A 1 109 ? 4.529 -16.451 3.309 1.00 71.69 109 GLU A C 1
ATOM 869 O O . GLU A 1 109 ? 4.542 -15.215 3.267 1.00 71.69 109 GLU A O 1
ATOM 874 N N . ALA A 1 110 ? 3.483 -17.110 3.815 1.00 71.31 110 ALA A N 1
ATOM 875 C CA . ALA A 1 110 ? 2.381 -16.420 4.467 1.00 71.31 110 ALA A CA 1
ATOM 876 C C . ALA A 1 110 ? 2.913 -15.597 5.655 1.00 71.31 110 ALA A C 1
ATOM 878 O O . ALA A 1 110 ? 3.671 -16.127 6.472 1.00 71.31 110 ALA A O 1
ATOM 879 N N . PRO A 1 111 ? 2.498 -14.326 5.819 1.00 74.12 111 PRO A N 1
ATOM 880 C CA . PRO A 1 111 ? 2.911 -13.543 6.973 1.00 74.12 111 PRO A CA 1
ATOM 881 C C . PRO A 1 111 ? 2.569 -14.279 8.278 1.00 74.12 111 PRO A C 1
ATOM 883 O O . PRO A 1 111 ? 1.472 -14.838 8.373 1.00 74.12 111 PRO A O 1
ATOM 886 N N . PRO A 1 112 ? 3.440 -14.263 9.303 1.00 77.94 112 PRO A N 1
ATOM 887 C CA . PRO A 1 112 ? 3.228 -15.034 10.523 1.00 77.94 112 PRO A CA 1
ATOM 888 C C . PRO A 1 112 ? 1.846 -14.789 11.144 1.00 77.94 112 PRO A C 1
ATOM 890 O O . PRO A 1 112 ? 1.462 -13.652 11.438 1.00 77.94 112 PRO A O 1
ATOM 893 N N . GLY A 1 113 ? 1.091 -15.871 11.337 1.00 82.19 113 GLY A N 1
ATOM 894 C CA . GLY A 1 113 ? -0.269 -15.833 11.875 1.00 82.19 113 GLY A CA 1
ATOM 895 C C . GLY A 1 113 ? -1.365 -15.507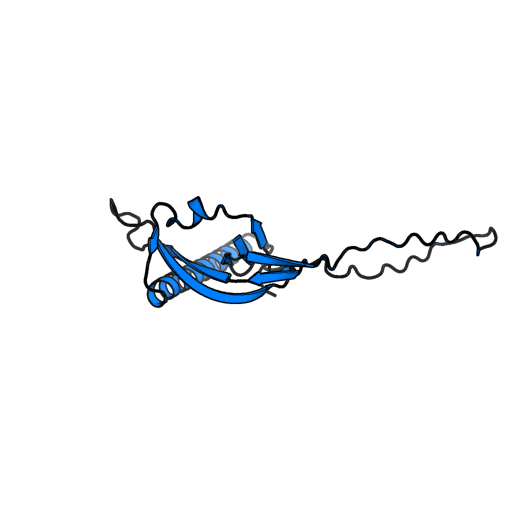 10.857 1.00 82.19 113 GLY A C 1
ATOM 896 O O . GLY A 1 113 ? -2.507 -15.341 11.272 1.00 82.19 113 GLY A O 1
ATOM 897 N N . TYR A 1 114 ? -1.067 -15.408 9.560 1.00 85.44 114 TYR A N 1
ATOM 898 C CA . TYR A 1 114 ? -2.084 -15.318 8.513 1.00 85.44 114 TYR A CA 1
ATOM 899 C C . TYR A 1 114 ? -2.241 -16.644 7.773 1.00 85.44 114 TYR A C 1
ATOM 901 O O . TYR A 1 114 ? -1.259 -17.300 7.443 1.00 85.44 114 TYR A O 1
ATOM 909 N N . GLU A 1 115 ? -3.484 -17.001 7.466 1.00 88.06 115 GLU A N 1
ATOM 910 C CA . GLU A 1 115 ? -3.818 -18.191 6.684 1.00 88.06 115 GLU A CA 1
ATOM 911 C C . GLU A 1 115 ? -4.415 -17.800 5.328 1.00 88.06 115 GLU A C 1
ATOM 913 O O . GLU A 1 115 ? -5.065 -16.760 5.188 1.00 88.06 115 GLU A O 1
ATOM 918 N N . ARG A 1 116 ? -4.189 -18.616 4.296 1.00 88.19 116 ARG A N 1
ATOM 919 C CA . ARG A 1 116 ? -4.753 -18.359 2.971 1.00 88.19 116 ARG A CA 1
ATOM 920 C C . ARG A 1 116 ? -6.255 -18.643 2.989 1.00 88.19 116 ARG A C 1
ATOM 922 O O . ARG A 1 116 ? -6.668 -19.775 3.206 1.00 88.19 116 ARG A O 1
ATOM 929 N N . GLY A 1 117 ? -7.059 -17.618 2.730 1.00 89.88 117 GLY A N 1
ATOM 930 C CA . GLY A 1 117 ? -8.516 -17.718 2.656 1.00 89.88 117 GLY A CA 1
ATOM 931 C C . GLY A 1 117 ? -9.050 -17.694 1.224 1.00 89.88 117 GLY A C 1
ATOM 932 O O . GLY A 1 117 ? -8.334 -17.393 0.266 1.00 89.88 117 GLY A O 1
ATOM 933 N N . GLU A 1 118 ? -10.344 -17.976 1.086 1.00 92.25 118 GLU A N 1
ATOM 934 C CA . GLU A 1 118 ? -11.077 -17.772 -0.164 1.00 92.25 118 GLU A CA 1
ATOM 935 C C . GLU A 1 118 ? -11.229 -16.274 -0.469 1.00 92.25 118 GLU A C 1
ATOM 937 O O . GLU A 1 118 ? -11.467 -15.462 0.428 1.00 92.25 118 GLU A O 1
ATOM 942 N N . LEU A 1 119 ? -11.112 -15.900 -1.746 1.00 90.56 119 LEU A N 1
ATOM 943 C CA . LEU A 1 119 ? -11.112 -14.503 -2.178 1.00 90.56 119 LEU A CA 1
ATOM 944 C C . LEU A 1 119 ? -12.347 -13.733 -1.700 1.00 90.56 119 LEU A C 1
ATOM 946 O O . LEU A 1 119 ? -12.216 -12.644 -1.137 1.00 90.56 119 LEU A O 1
ATOM 950 N N . ASP A 1 120 ? -13.530 -14.292 -1.936 1.00 92.50 120 ASP A N 1
ATOM 951 C CA . ASP A 1 120 ? -14.797 -13.623 -1.648 1.00 92.50 120 ASP A CA 1
ATOM 952 C C . ASP A 1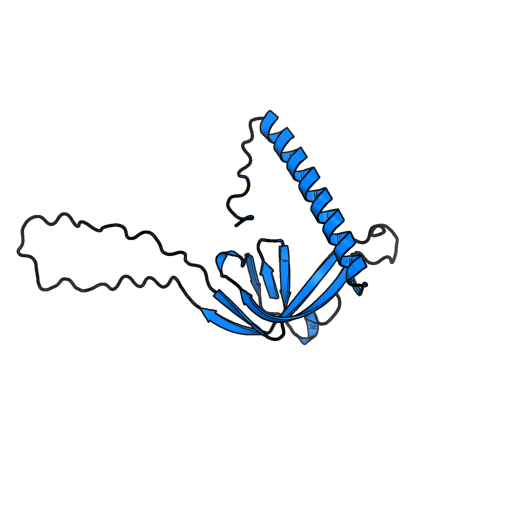 120 ? -15.001 -13.451 -0.142 1.00 92.50 120 ASP A C 1
ATOM 954 O O . ASP A 1 120 ? -15.437 -12.395 0.321 1.00 92.50 120 ASP A O 1
ATOM 958 N N . PHE A 1 121 ? -14.586 -14.450 0.639 1.00 91.25 121 PHE A N 1
ATOM 959 C CA . PHE A 1 121 ? -14.601 -14.394 2.095 1.00 91.25 121 PHE A CA 1
ATOM 960 C C . PHE A 1 121 ? -13.667 -13.301 2.640 1.00 91.25 121 PHE A C 1
ATOM 962 O O . PHE A 1 121 ? -14.098 -12.448 3.422 1.00 91.25 121 PHE A O 1
ATOM 969 N N . VAL A 1 122 ? -12.404 -13.277 2.196 1.00 91.44 122 VAL A N 1
ATOM 970 C CA . VAL A 1 122 ? -11.406 -12.295 2.654 1.00 91.44 122 VAL A CA 1
ATOM 971 C C . VAL A 1 122 ? -11.806 -10.878 2.250 1.00 91.44 122 VAL A C 1
ATOM 973 O O . VAL A 1 122 ? -11.717 -9.960 3.067 1.00 91.44 122 VAL A O 1
ATOM 976 N N . LYS A 1 123 ? -12.293 -10.683 1.018 1.00 90.50 123 LYS A N 1
ATOM 977 C CA . LYS A 1 123 ? -12.781 -9.379 0.549 1.00 90.50 123 LYS A CA 1
ATOM 978 C C . LYS A 1 123 ? -13.942 -8.875 1.390 1.00 90.50 123 LYS A C 1
ATOM 980 O O . LYS A 1 123 ? -13.882 -7.746 1.869 1.00 90.50 123 LYS A O 1
ATOM 985 N N . LYS A 1 124 ? -14.950 -9.716 1.630 1.00 92.25 124 LYS A N 1
ATOM 986 C CA . LYS A 1 124 ? -16.114 -9.352 2.443 1.00 92.25 124 LYS A CA 1
ATOM 987 C C . LYS A 1 124 ? -15.699 -8.893 3.843 1.00 92.25 124 LYS A C 1
ATOM 989 O O . LYS A 1 124 ? -16.136 -7.840 4.303 1.00 92.25 124 LYS A O 1
ATOM 994 N N . LEU A 1 125 ? -14.808 -9.641 4.491 1.00 91.25 125 LEU A N 1
ATOM 995 C CA . LEU A 1 125 ? -14.330 -9.331 5.839 1.00 91.25 125 LEU A CA 1
ATOM 996 C C . LEU A 1 125 ? -13.473 -8.050 5.878 1.00 91.25 125 LEU A C 1
ATOM 998 O O . LEU A 1 125 ? -13.568 -7.252 6.814 1.00 91.25 125 LEU A O 1
ATOM 1002 N N . ALA A 1 126 ? -12.661 -7.812 4.844 1.00 89.19 126 ALA A N 1
ATOM 1003 C CA . ALA A 1 126 ? -11.890 -6.579 4.700 1.00 89.19 126 ALA A CA 1
ATOM 1004 C C . ALA A 1 126 ? -12.789 -5.351 4.459 1.00 89.19 126 ALA A C 1
ATOM 1006 O O . ALA A 1 126 ? -12.557 -4.292 5.047 1.00 89.19 126 ALA A O 1
ATOM 1007 N N . GLU A 1 127 ? -13.827 -5.482 3.630 1.00 89.62 127 GLU A N 1
ATOM 1008 C CA . GLU A 1 127 ? -14.792 -4.415 3.350 1.00 89.62 127 GLU A CA 1
ATOM 1009 C C . GLU A 1 127 ? -15.629 -4.055 4.576 1.00 89.62 127 GLU A C 1
ATOM 1011 O O . GLU A 1 127 ? -15.790 -2.868 4.872 1.00 89.62 127 GLU A O 1
ATOM 1016 N N . GLU A 1 128 ? -16.102 -5.057 5.320 1.00 91.19 128 GLU A N 1
ATOM 1017 C CA . GLU A 1 128 ? -16.847 -4.866 6.564 1.00 91.19 128 GLU A CA 1
ATOM 1018 C C . GLU A 1 128 ? -16.009 -4.096 7.591 1.00 91.19 128 GLU A C 1
ATOM 1020 O O . GLU A 1 128 ? -16.456 -3.081 8.134 1.00 91.19 128 GLU A O 1
ATOM 1025 N N . LYS A 1 129 ? -14.744 -4.493 7.780 1.00 87.69 129 LYS A N 1
ATOM 1026 C CA . LYS A 1 129 ? -13.818 -3.787 8.670 1.00 87.69 129 LYS A CA 1
ATOM 1027 C C . LYS A 1 129 ? -13.531 -2.361 8.193 1.00 87.69 129 LYS A C 1
ATOM 1029 O O . LYS A 1 129 ? -13.633 -1.423 8.979 1.00 87.69 129 LYS A O 1
ATOM 1034 N N . LYS A 1 130 ? -13.244 -2.162 6.900 1.00 86.75 130 LYS A N 1
ATOM 1035 C CA . LYS A 1 130 ? -13.015 -0.826 6.320 1.00 86.75 130 LYS A CA 1
ATOM 1036 C C . LYS A 1 130 ? -14.256 0.063 6.445 1.00 86.75 130 LYS A C 1
ATOM 1038 O O . LYS A 1 130 ? -14.135 1.279 6.587 1.00 86.75 130 LYS A O 1
ATOM 1043 N N . ALA A 1 131 ? -15.462 -0.496 6.363 1.00 88.94 131 ALA A N 1
ATOM 1044 C CA . ALA A 1 131 ? -16.703 0.238 6.596 1.00 88.94 131 ALA A CA 1
ATOM 1045 C C . ALA A 1 131 ? -16.874 0.611 8.079 1.00 88.94 131 ALA A C 1
ATOM 1047 O O . ALA A 1 131 ? -17.176 1.769 8.378 1.00 88.94 131 ALA A O 1
ATOM 1048 N N . ALA A 1 132 ? -16.614 -0.325 8.994 1.00 89.94 132 ALA A N 1
ATOM 1049 C CA . ALA A 1 132 ? -16.674 -0.095 10.435 1.00 89.94 132 ALA A CA 1
ATOM 1050 C C . ALA A 1 132 ? -15.666 0.971 10.896 1.00 89.94 132 ALA A C 1
ATOM 1052 O O . ALA A 1 132 ? -16.037 1.896 11.622 1.00 89.94 132 ALA A O 1
ATOM 1053 N N . ASP A 1 133 ? -14.421 0.903 10.419 1.00 87.50 133 ASP A N 1
ATOM 1054 C CA . ASP A 1 133 ? -13.372 1.872 10.745 1.00 87.50 133 ASP A CA 1
ATOM 1055 C C . ASP A 1 133 ? -13.716 3.265 10.202 1.00 87.50 133 ASP A C 1
ATOM 1057 O O . ASP A 1 133 ? -13.662 4.241 10.952 1.00 87.50 133 ASP A O 1
ATOM 1061 N N . ARG A 1 134 ? -14.207 3.367 8.956 1.00 87.25 134 ARG A N 1
ATOM 1062 C CA . ARG A 1 134 ? -14.697 4.639 8.388 1.00 87.25 134 ARG A CA 1
ATOM 1063 C C . ARG A 1 134 ? -15.854 5.231 9.195 1.00 87.25 134 ARG A C 1
ATOM 1065 O O . ARG A 1 134 ? -15.898 6.441 9.425 1.00 87.25 134 ARG A O 1
ATOM 1072 N N . ALA A 1 135 ? -16.797 4.403 9.644 1.00 90.06 135 ALA A N 1
ATOM 1073 C CA . ALA A 1 135 ? -17.910 4.855 10.477 1.00 90.06 135 ALA A CA 1
ATOM 1074 C C . ALA A 1 135 ? -17.427 5.344 11.854 1.00 90.06 135 ALA A C 1
ATOM 1076 O O . ALA A 1 135 ? -17.845 6.410 12.319 1.00 90.06 135 ALA A O 1
ATOM 1077 N N . ARG A 1 136 ? -16.507 4.602 12.483 1.00 90.12 136 ARG A N 1
ATOM 1078 C CA . ARG A 1 136 ? -15.893 4.953 13.769 1.00 90.12 136 ARG A CA 1
ATOM 1079 C C . ARG A 1 136 ? -15.087 6.245 13.676 1.00 90.12 136 ARG A C 1
ATOM 1081 O O . ARG A 1 136 ? -15.189 7.088 14.565 1.00 90.12 136 ARG A O 1
ATOM 1088 N N . GLU A 1 137 ? -14.329 6.424 12.603 1.00 87.75 137 GLU A N 1
ATOM 1089 C CA . GLU A 1 137 ? -13.535 7.623 12.353 1.00 87.75 137 GLU A CA 1
ATOM 1090 C C . GLU A 1 137 ? -14.421 8.845 12.105 1.00 87.75 137 GLU A C 1
ATOM 1092 O O . GLU A 1 137 ? -14.232 9.877 12.747 1.00 87.75 137 GLU A O 1
ATOM 1097 N N . LYS A 1 138 ? -15.486 8.707 11.304 1.00 88.50 138 LYS A N 1
ATOM 1098 C CA . LYS A 1 138 ? -16.494 9.765 11.131 1.00 88.50 138 LYS A CA 1
ATOM 1099 C C . LYS A 1 138 ? -17.145 10.155 12.461 1.00 88.50 138 LYS A C 1
ATOM 1101 O O . LYS A 1 138 ? -17.362 11.338 12.719 1.00 88.50 138 LYS A O 1
ATOM 1106 N N . ALA A 1 139 ? -17.454 9.184 13.320 1.00 90.31 139 ALA A N 1
ATOM 1107 C CA . ALA A 1 139 ? -17.993 9.454 14.651 1.00 90.31 139 ALA A CA 1
ATOM 1108 C C . ALA A 1 139 ? -16.965 10.143 15.566 1.00 90.31 139 ALA A C 1
ATOM 1110 O O . ALA A 1 139 ? -17.324 11.055 16.311 1.00 90.31 139 ALA A O 1
ATOM 1111 N N . ARG A 1 140 ? -15.689 9.744 15.499 1.00 89.44 140 ARG A N 1
ATOM 1112 C CA . ARG A 1 140 ? -14.586 10.363 16.249 1.00 89.44 140 ARG A CA 1
ATOM 1113 C C . ARG A 1 140 ? -14.370 11.814 15.824 1.00 89.44 140 ARG A C 1
ATOM 1115 O O . ARG A 1 140 ? -14.305 12.678 16.691 1.00 89.44 140 ARG A O 1
ATOM 1122 N N . LEU A 1 141 ? -14.331 12.084 14.521 1.00 86.12 141 LEU A N 1
ATOM 1123 C CA . LEU A 1 141 ? -14.179 13.430 13.967 1.00 86.12 141 LEU A CA 1
ATOM 1124 C C . LEU A 1 141 ? -15.328 14.349 14.385 1.00 86.12 141 LEU A C 1
ATOM 1126 O O . LEU A 1 141 ? -15.080 15.465 14.820 1.00 86.12 141 LEU A O 1
ATOM 1130 N N . LYS A 1 142 ? -16.578 13.864 14.359 1.00 88.94 142 LYS A N 1
ATOM 1131 C CA . LYS A 1 142 ? -17.729 14.636 14.860 1.00 88.94 142 LYS A CA 1
ATOM 1132 C C . LYS A 1 142 ? -17.574 15.034 16.329 1.00 88.94 142 LYS A C 1
ATOM 1134 O O . LYS A 1 142 ? -17.845 16.178 16.673 1.00 88.94 142 LYS A O 1
ATOM 1139 N N . LYS A 1 143 ? -17.128 14.105 17.184 1.00 91.06 143 LYS A N 1
ATOM 1140 C CA . LYS A 1 143 ? -16.898 14.373 18.615 1.00 91.06 143 LYS A CA 1
ATOM 1141 C C . LYS A 1 143 ? -15.763 15.374 18.835 1.00 91.06 143 LYS A C 1
ATOM 1143 O O . LYS A 1 143 ? -15.884 16.246 19.684 1.00 91.06 143 LYS A O 1
ATOM 1148 N N . LEU A 1 144 ? -14.680 15.252 18.069 1.00 87.69 144 LEU A N 1
ATOM 1149 C CA . LEU A 1 144 ? -13.534 16.163 18.137 1.00 87.69 144 LEU A CA 1
ATOM 1150 C C . LEU A 1 144 ? -13.895 17.574 17.655 1.00 87.69 144 LEU A C 1
ATOM 1152 O O . LEU A 1 144 ? -13.519 18.543 18.307 1.00 87.69 144 LEU A O 1
ATOM 1156 N N . ALA A 1 145 ? -14.708 17.687 16.603 1.00 88.12 145 ALA A N 1
ATOM 1157 C CA . ALA A 1 145 ? -15.212 18.969 16.118 1.00 88.12 145 ALA A CA 1
ATOM 1158 C C . ALA A 1 145 ? -16.042 19.706 17.183 1.00 88.12 145 ALA A C 1
ATOM 1160 O O . ALA A 1 145 ? -15.908 20.915 17.340 1.00 88.12 145 ALA A O 1
ATOM 1161 N N . THR A 1 146 ? -16.847 18.989 17.981 1.00 90.75 146 THR A N 1
ATOM 1162 C CA . THR A 1 146 ? -17.577 19.589 19.118 1.00 90.75 146 THR A CA 1
ATOM 1163 C C . THR A 1 146 ? -16.642 20.163 20.190 1.00 90.75 146 THR A C 1
ATOM 1165 O O . THR A 1 146 ? -17.028 21.078 20.909 1.00 90.75 146 THR A O 1
ATOM 1168 N N . LEU A 1 147 ? -15.411 19.656 20.289 1.00 91.38 147 LEU A N 1
ATOM 1169 C CA . LEU A 1 147 ? -14.388 20.123 21.229 1.00 91.38 147 LEU A CA 1
ATOM 1170 C C . LEU A 1 147 ? -13.493 21.232 20.642 1.00 91.38 147 LEU A C 1
ATOM 1172 O O . LEU A 1 147 ? -12.501 21.595 21.267 1.00 91.38 147 LEU A O 1
ATOM 1176 N N . GLY A 1 148 ? -13.819 21.759 19.457 1.00 86.69 148 GLY A N 1
ATOM 1177 C CA . GLY A 1 148 ? -13.046 22.817 18.800 1.00 86.69 148 GLY A CA 1
ATOM 1178 C C . GLY A 1 148 ? -11.799 22.328 18.059 1.00 86.69 148 GLY A C 1
ATOM 1179 O O . GLY A 1 148 ? -10.988 23.147 17.642 1.00 86.69 148 GLY A O 1
ATOM 1180 N N . PHE A 1 149 ? -11.634 21.013 17.873 1.00 84.81 149 PHE A N 1
ATOM 1181 C CA . PHE A 1 149 ? -10.592 20.477 17.000 1.00 84.81 149 PHE A CA 1
ATOM 1182 C C . PHE A 1 149 ? -11.100 20.450 15.559 1.00 84.81 149 PHE A C 1
ATOM 1184 O O . PHE A 1 149 ? -11.984 19.661 15.216 1.00 84.81 149 PHE A O 1
ATOM 1191 N N . GLU A 1 150 ? -10.509 21.274 14.702 1.00 76.38 150 GLU A N 1
ATOM 1192 C CA . GLU A 1 150 ? -10.630 21.111 13.258 1.00 76.38 150 GLU A CA 1
ATOM 1193 C C . GLU A 1 150 ? -9.759 19.919 12.860 1.00 76.38 150 GLU A C 1
ATOM 1195 O O . GLU A 1 150 ? -8.535 19.944 12.975 1.00 76.38 150 GLU A O 1
ATOM 1200 N N . GLY A 1 151 ? -10.394 18.816 12.468 1.00 61.22 151 GLY A N 1
ATOM 1201 C CA . GLY A 1 151 ? -9.652 17.732 11.844 1.00 61.22 151 GLY A CA 1
ATOM 1202 C C . GLY A 1 151 ? -9.122 18.237 10.508 1.00 61.22 151 GLY A C 1
ATOM 1203 O O . GLY A 1 151 ? -9.932 18.550 9.637 1.00 61.22 151 GLY A O 1
ATOM 1204 N N . GLU A 1 152 ? -7.801 18.287 10.328 1.00 61.00 152 GLU A N 1
ATOM 1205 C CA . GLU A 1 152 ? -7.200 18.266 8.991 1.00 61.00 152 GLU A CA 1
ATOM 1206 C C . GLU A 1 152 ? -7.663 16.974 8.309 1.00 61.00 152 GLU A C 1
ATOM 1208 O O . GLU A 1 152 ? -7.109 15.890 8.483 1.00 61.00 152 GLU A O 1
ATOM 1213 N N . GLY A 1 153 ? -8.794 17.066 7.623 1.00 53.31 153 GLY A N 1
ATOM 1214 C CA . GLY A 1 153 ? -9.427 15.962 6.942 1.00 53.31 153 GLY A CA 1
ATOM 1215 C C . GLY A 1 153 ? -9.097 16.007 5.461 1.00 53.31 153 GLY A C 1
ATOM 1216 O O . GLY A 1 153 ? -9.354 17.003 4.795 1.00 53.31 153 GLY A O 1
ATOM 1217 N N . LEU A 1 154 ? -8.664 14.863 4.935 1.00 49.66 154 LEU A N 1
ATOM 1218 C CA . LEU A 1 154 ? -8.952 14.438 3.561 1.00 49.66 154 LEU A CA 1
ATOM 1219 C C . LEU A 1 154 ? -8.208 15.093 2.384 1.00 49.66 154 LEU A C 1
ATOM 1221 O O . LEU A 1 154 ? -8.522 14.734 1.255 1.00 49.66 154 LEU A O 1
ATOM 1225 N N . GLY A 1 155 ? -7.198 15.944 2.574 1.00 42.47 155 GLY A N 1
ATOM 1226 C CA . GLY A 1 155 ? -6.426 16.464 1.428 1.00 42.47 155 GLY A CA 1
ATOM 1227 C C . GLY A 1 155 ? -5.672 15.393 0.617 1.00 42.47 155 GLY A C 1
ATOM 1228 O O . GLY A 1 155 ? -5.391 15.603 -0.555 1.00 42.47 155 GLY A O 1
ATOM 1229 N N . ASP A 1 156 ? -5.390 14.233 1.223 1.00 49.41 156 ASP A N 1
ATOM 1230 C CA . ASP A 1 156 ? -4.364 13.308 0.723 1.00 49.41 156 ASP A CA 1
ATOM 1231 C C . ASP A 1 156 ? -4.828 11.841 0.567 1.00 49.41 156 ASP A C 1
ATOM 1233 O O . ASP A 1 156 ? -4.003 10.962 0.317 1.00 49.41 156 ASP A O 1
ATOM 1237 N N . MET A 1 157 ? -6.126 11.530 0.716 1.00 45.72 157 MET A N 1
ATOM 1238 C CA . MET A 1 157 ? -6.636 10.140 0.614 1.00 45.72 157 MET A CA 1
ATOM 1239 C C . MET A 1 157 ? -7.778 9.939 -0.400 1.00 45.72 157 MET A C 1
ATOM 1241 O O . MET A 1 157 ? -8.188 8.804 -0.631 1.00 45.72 157 MET A O 1
ATOM 1245 N N . VAL A 1 158 ? -8.295 10.996 -1.032 1.00 40.28 158 VAL A N 1
ATOM 1246 C CA . VAL A 1 158 ? -9.329 10.876 -2.074 1.00 40.28 158 VAL A CA 1
ATOM 1247 C C . VAL A 1 158 ? -9.086 11.911 -3.170 1.00 40.28 158 VAL A C 1
ATOM 1249 O O . VAL A 1 158 ? -9.590 13.025 -3.074 1.00 40.28 158 VAL A O 1
ATOM 1252 N N . LEU A 1 159 ? -8.347 11.522 -4.209 1.00 35.22 159 LEU A N 1
ATOM 1253 C CA . LEU A 1 159 ? -8.532 11.976 -5.590 1.00 35.22 159 LEU A CA 1
ATOM 1254 C C . LEU A 1 159 ? -8.259 10.795 -6.525 1.00 35.22 159 LEU A C 1
ATOM 1256 O O . LEU A 1 159 ? -7.334 10.014 -6.214 1.00 35.22 159 LEU A O 1
#

Sequence (159 aa):
MIALRDGRKLIGVLRSWDQFGVYEPRREKLSNWIPRGHIREVFSPMPPLPRTTNLVLQSTIERFFASSPDSSAPGAPRGYYADVTHGIFLVRGENVLLLGEIDLDKDDEAPPGYERGELDFVKKLAEEKKAADRAREKARLKKLATLGFEGEGLGDMVL

InterPro domains:
  IPR010920 LSM domain superfamily [SSF50182] (52-104)
  IPR044642 U6 snRNA-associated Sm-like protein Lsm1/8 [PTHR15588] (2-135)

Secondary structure (DSSP, 8-state):
-EEETTS-EEEEEEEEEE-TT----------SS--SS--------PPPPP---EEEEEEEEEEEEEE-TTTTSTT--SEEEEEEE---EEE-GGGEEEE----HHHHTSPPTTEEE--HHHHHHHHHHHHHHHHHHHHHHHHHHHHTT-----STTT--

Radius of gyration: 23.92 Å; chains: 1; bounding box: 43×71×46 Å

Foldseek 3Di:
DFAWLQGWDKDFDWDDKDQVQPPPPPPPPPPPDDDDDDDPPPPPPDPRDDRFMKTKGAQMKIKFWAADPVCVDVPAFRTEMEIDTDGMDIGIRLGTPDDDDDDPVPVVDDDPRYYYDDPVVRVVRRVVVVVVVVVVVVVVCVVVVVVVDDPPDDPRRDD

pLDDT: mean 77.41, std 16.76, range [35.22, 94.56]

Organism: Bionectria ochroleuca (NCBI:txid29856)